Protein AF-A0A3D3F219-F1 (afdb_monomer)

Nearest PDB structures (foldseek):
  5mq0-assembly1_K  TM=1.720E-01  e=9.257E+00  Saccharomyces cerevisiae

Sequence (90 aa):
TSTEIYEYLRLLYARIGRTISPVSGAEVKRHYVHDVVEKMLQYREGTRLAVLSAVQLRNGRNLREQLEILQKEGFTRVDVDGQFYRIDEL

Mean predicted aligned error: 6.42 Å

Secondary structure (DSSP, 8-state):
---THHHHHHHHHHHHPPPB-TTT--B--PPPHHHHHHHHHTSPTT------------TT--HHHHHHHHHHTT--EEEETTEEEEGGG-

pLDDT: mean 91.72, std 6.33, range [52.62, 96.25]

Solvent-accessible surface area (backbone atoms only — not comparable to full-atom values): 6088 Å² total; per-residue (Å²): 131,93,65,66,60,64,58,54,49,49,54,48,44,74,74,72,54,79,55,60,38,91,87,77,70,44,75,69,70,90,79,52,74,66,57,54,52,56,57,60,66,72,52,64,88,88,67,86,82,84,93,82,77,85,87,75,79,59,95,86,48,54,70,66,62,52,50,53,50,41,42,74,74,68,49,58,66,45,78,56,98,89,41,80,43,50,58,93,82,112

Structure (mmCIF, N/CA/C/O backbone):
data_AF-A0A3D3F219-F1
#
_entry.id   AF-A0A3D3F219-F1
#
loop_
_atom_site.group_PDB
_atom_site.id
_atom_site.type_symbol
_atom_site.label_atom_id
_atom_site.label_alt_id
_atom_site.label_comp_id
_atom_site.label_asym_id
_atom_site.label_entity_id
_atom_site.label_seq_id
_atom_site.pdbx_PDB_ins_code
_atom_site.Cartn_x
_atom_site.Cartn_y
_atom_site.Cartn_z
_atom_site.occupancy
_atom_site.B_iso_or_equiv
_atom_site.auth_seq_id
_atom_site.auth_comp_id
_atom_site.auth_asym_id
_atom_site.auth_atom_id
_atom_site.pdbx_PDB_model_num
ATOM 1 N N . THR A 1 1 ? 28.400 -27.250 -16.469 1.00 52.62 1 THR A N 1
ATOM 2 C CA . THR A 1 1 ? 29.031 -25.983 -16.055 1.00 52.62 1 THR A CA 1
ATOM 3 C C . THR A 1 1 ? 27.925 -25.017 -15.706 1.00 52.62 1 THR A C 1
ATOM 5 O O . THR A 1 1 ? 27.160 -24.669 -16.593 1.00 52.62 1 THR A O 1
ATOM 8 N N . SER A 1 2 ? 27.750 -24.695 -14.423 1.00 58.47 2 SER A N 1
ATOM 9 C CA . SER A 1 2 ? 26.779 -23.681 -13.999 1.00 58.47 2 SER A CA 1
ATOM 10 C C . SER A 1 2 ? 27.331 -22.330 -14.437 1.00 58.47 2 SER A C 1
ATOM 12 O O . SER A 1 2 ? 28.309 -21.855 -13.872 1.00 58.47 2 SER A O 1
ATOM 14 N N . THR A 1 3 ? 26.829 -21.788 -15.539 1.00 78.75 3 THR A N 1
ATOM 15 C CA . THR A 1 3 ? 27.296 -20.503 -16.059 1.00 78.75 3 THR A CA 1
ATOM 16 C C . THR A 1 3 ? 26.559 -19.376 -15.345 1.00 78.75 3 THR A C 1
ATOM 18 O O . THR A 1 3 ? 25.332 -19.411 -15.272 1.00 78.75 3 THR A O 1
ATOM 21 N N . GLU A 1 4 ? 27.271 -18.330 -14.933 1.00 91.31 4 GLU A N 1
ATOM 22 C CA . GLU A 1 4 ? 26.714 -17.106 -14.323 1.00 91.31 4 GLU A CA 1
ATOM 23 C C . GLU A 1 4 ? 25.801 -16.295 -15.270 1.00 91.31 4 GLU A C 1
ATOM 25 O O . GLU A 1 4 ? 25.303 -15.232 -14.916 1.00 91.31 4 GLU A O 1
ATOM 30 N N . ILE A 1 5 ? 25.533 -16.797 -16.483 1.00 90.88 5 ILE A N 1
ATOM 31 C CA . ILE A 1 5 ? 24.670 -16.180 -17.501 1.00 90.88 5 ILE A CA 1
ATOM 32 C C . ILE A 1 5 ? 23.341 -15.703 -16.902 1.00 90.88 5 ILE A C 1
ATOM 34 O O . ILE A 1 5 ? 22.914 -14.589 -17.192 1.00 90.88 5 ILE A O 1
ATOM 38 N N . TYR A 1 6 ? 22.698 -16.501 -16.043 1.00 91.50 6 TYR A N 1
ATOM 39 C CA . TYR A 1 6 ? 21.439 -16.094 -15.415 1.00 91.50 6 TYR A CA 1
ATOM 40 C C . TYR A 1 6 ? 21.603 -14.867 -14.506 1.00 91.50 6 TYR A C 1
ATOM 42 O O . TYR A 1 6 ? 20.741 -13.989 -14.494 1.00 91.50 6 TYR A O 1
ATOM 50 N N . GLU A 1 7 ? 22.718 -14.757 -13.785 1.00 92.38 7 GLU A N 1
ATOM 51 C CA . GLU A 1 7 ? 22.995 -13.607 -12.922 1.00 92.38 7 GLU A CA 1
ATOM 52 C C . GLU A 1 7 ? 23.233 -12.338 -13.740 1.00 92.38 7 GLU A C 1
ATOM 54 O O . GLU A 1 7 ? 22.653 -11.291 -13.434 1.00 92.38 7 GLU A O 1
ATOM 59 N N . TYR A 1 8 ? 23.998 -12.441 -14.831 1.00 94.12 8 TYR A N 1
ATOM 60 C CA . TYR A 1 8 ? 24.201 -11.331 -15.763 1.00 94.12 8 TYR A CA 1
ATOM 61 C C . TYR A 1 8 ? 22.896 -10.893 -16.434 1.00 94.12 8 TYR A C 1
ATOM 63 O O . TYR A 1 8 ? 22.615 -9.694 -16.502 1.00 94.12 8 TYR A O 1
ATOM 71 N N . LEU A 1 9 ? 22.059 -11.840 -16.870 1.00 94.44 9 LEU A N 1
ATOM 72 C CA . LEU A 1 9 ? 20.734 -11.536 -17.417 1.00 94.44 9 LEU A CA 1
ATOM 73 C C . LEU A 1 9 ? 19.851 -10.849 -16.371 1.00 94.44 9 LEU A C 1
ATOM 75 O O . LEU A 1 9 ? 19.206 -9.847 -16.679 1.00 94.44 9 LEU A O 1
ATOM 79 N N . ARG A 1 10 ? 19.861 -11.320 -15.120 1.00 94.19 10 ARG A N 1
ATOM 80 C CA . ARG A 1 10 ? 19.102 -10.693 -14.031 1.00 94.19 10 ARG A CA 1
ATOM 81 C C . ARG A 1 10 ? 19.532 -9.243 -13.806 1.00 94.19 10 ARG A C 1
ATOM 83 O O . ARG A 1 10 ? 18.669 -8.379 -13.670 1.00 94.19 10 ARG A O 1
ATOM 90 N N . LEU A 1 11 ? 20.836 -8.961 -13.798 1.00 95.44 11 LEU A N 1
ATOM 91 C CA . LEU A 1 11 ? 21.358 -7.595 -13.657 1.00 95.44 11 LEU A CA 1
ATOM 92 C C . LEU A 1 11 ? 20.994 -6.706 -14.852 1.00 95.44 11 LEU A C 1
ATOM 94 O O . LEU A 1 11 ? 20.623 -5.547 -14.656 1.00 95.44 11 LEU A O 1
ATOM 98 N N . LEU A 1 12 ? 21.056 -7.245 -16.072 1.00 96.25 12 LEU A N 1
ATOM 99 C CA . LEU A 1 12 ? 20.653 -6.533 -17.284 1.00 96.25 12 LEU A CA 1
ATOM 100 C C . LEU A 1 12 ? 19.174 -6.134 -17.210 1.00 96.25 12 LEU A C 1
ATOM 102 O O . LEU A 1 12 ? 18.850 -4.948 -17.276 1.00 96.25 12 LEU A O 1
ATOM 106 N N . TYR A 1 13 ? 18.276 -7.100 -16.998 1.00 95.56 13 TYR A N 1
ATOM 107 C CA . TYR A 1 13 ? 16.838 -6.832 -16.932 1.00 95.56 13 TYR A CA 1
ATOM 108 C C . TYR A 1 13 ? 16.442 -5.987 -15.718 1.00 95.56 13 TYR A C 1
ATOM 110 O O . TYR A 1 13 ? 15.517 -5.190 -15.828 1.00 95.56 13 TYR A O 1
ATOM 118 N N . ALA A 1 14 ? 17.158 -6.063 -14.594 1.00 94.69 14 ALA A N 1
ATOM 119 C CA . ALA A 1 14 ? 16.922 -5.153 -13.473 1.00 94.69 14 ALA A CA 1
ATOM 120 C C . ALA A 1 14 ? 17.229 -3.687 -13.824 1.00 94.69 14 ALA A C 1
ATOM 122 O O . ALA A 1 14 ? 16.629 -2.781 -13.248 1.00 94.69 14 ALA A O 1
ATOM 123 N N . ARG A 1 15 ? 18.162 -3.439 -14.753 1.00 95.75 15 ARG A N 1
ATOM 124 C CA . ARG A 1 15 ? 18.614 -2.086 -15.097 1.00 95.75 15 ARG A CA 1
ATOM 125 C C . ARG A 1 15 ? 17.887 -1.474 -16.292 1.00 95.75 15 ARG A C 1
ATOM 127 O O . ARG A 1 15 ? 17.690 -0.264 -16.302 1.00 95.75 15 ARG A 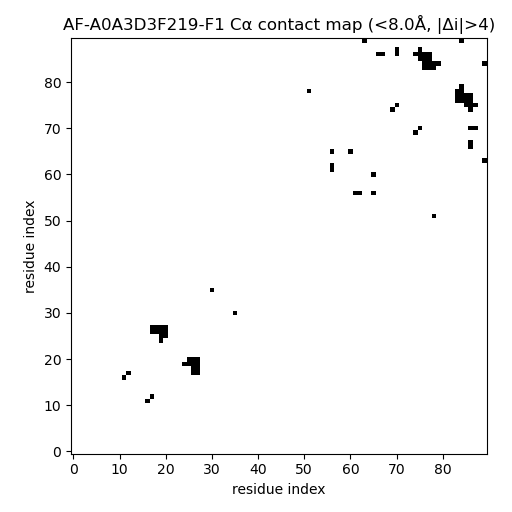O 1
ATOM 134 N N . ILE A 1 16 ? 17.524 -2.284 -17.288 1.00 96.00 16 ILE A N 1
ATOM 135 C CA . ILE A 1 16 ? 16.887 -1.810 -18.533 1.00 96.00 16 ILE A CA 1
ATOM 136 C C . ILE A 1 16 ? 15.531 -2.462 -18.829 1.00 96.00 16 ILE A C 1
ATOM 138 O O . ILE A 1 16 ? 14.894 -2.125 -19.827 1.00 96.00 16 ILE A O 1
ATOM 142 N N . GLY A 1 17 ? 15.095 -3.417 -18.009 1.00 94.62 17 GLY A N 1
ATOM 143 C CA . GLY A 1 17 ? 13.823 -4.100 -18.202 1.00 94.62 17 GLY A CA 1
ATOM 144 C C 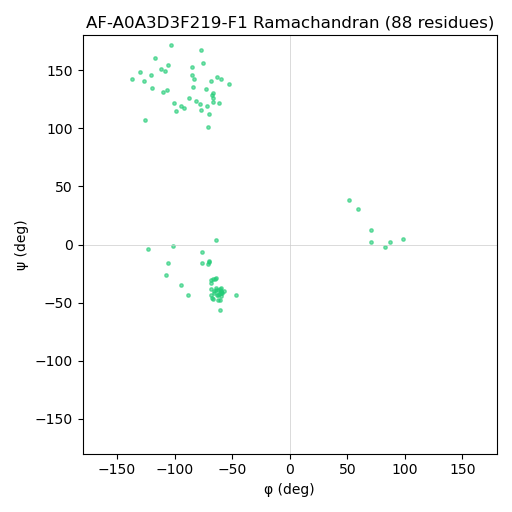. GLY A 1 17 ? 12.642 -3.169 -17.955 1.00 94.62 17 GLY A C 1
ATOM 145 O O . GLY A 1 17 ? 12.646 -2.361 -17.028 1.00 94.62 17 GLY A O 1
ATOM 146 N N . ARG A 1 18 ? 11.609 -3.311 -18.787 1.00 94.69 18 ARG A N 1
ATOM 147 C CA . ARG A 1 18 ? 10.303 -2.685 -18.575 1.00 94.69 18 ARG A CA 1
ATOM 148 C C . ARG A 1 18 ? 9.361 -3.725 -18.001 1.00 94.69 18 ARG A C 1
ATOM 150 O O . ARG A 1 18 ? 9.151 -4.775 -18.606 1.00 94.69 18 ARG A O 1
ATOM 157 N N . THR A 1 19 ? 8.808 -3.442 -16.832 1.00 95.25 19 THR A N 1
ATOM 158 C CA . THR A 1 19 ? 7.872 -4.353 -16.178 1.00 95.25 19 THR A CA 1
ATOM 159 C C . THR A 1 19 ? 6.512 -4.232 -16.848 1.00 95.25 19 THR A C 1
ATOM 161 O O . THR A 1 19 ? 5.924 -3.155 -16.856 1.00 95.25 19 THR A O 1
ATOM 164 N N . ILE A 1 20 ? 5.995 -5.333 -17.386 1.00 96.25 20 ILE A N 1
ATOM 165 C CA . ILE A 1 20 ? 4.654 -5.400 -17.97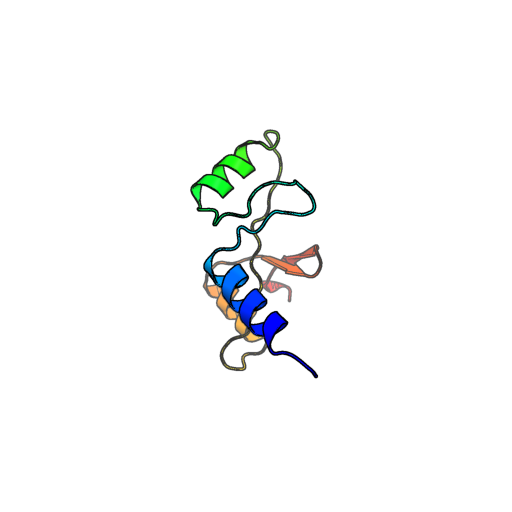2 1.00 96.25 20 ILE A CA 1
ATOM 166 C C . ILE A 1 20 ? 3.743 -6.187 -17.032 1.00 96.25 20 ILE A C 1
ATOM 168 O O . ILE A 1 20 ? 4.110 -7.261 -16.553 1.00 96.25 20 ILE A O 1
ATOM 172 N N . SER A 1 21 ? 2.555 -5.652 -16.760 1.00 95.81 21 SER A N 1
ATOM 173 C CA . SER A 1 21 ? 1.542 -6.346 -15.968 1.00 95.81 21 SER A CA 1
ATOM 174 C C . SER A 1 21 ? 1.032 -7.581 -16.722 1.00 95.81 21 SER A C 1
ATOM 176 O O . SER A 1 21 ? 0.540 -7.431 -17.841 1.00 95.81 21 SER A O 1
ATOM 178 N N . PRO A 1 22 ? 1.058 -8.787 -16.127 1.00 95.94 22 PRO A N 1
ATOM 179 C CA . PRO A 1 22 ? 0.530 -9.989 -16.773 1.00 95.94 22 PRO A CA 1
ATOM 180 C C . PRO A 1 22 ? -1.003 -9.994 -16.862 1.00 95.94 22 PRO A C 1
ATOM 182 O O . PRO A 1 22 ? -1.567 -10.764 -17.630 1.00 95.94 22 PRO A O 1
ATOM 185 N N . VAL A 1 23 ? -1.681 -9.148 -16.078 1.00 96.06 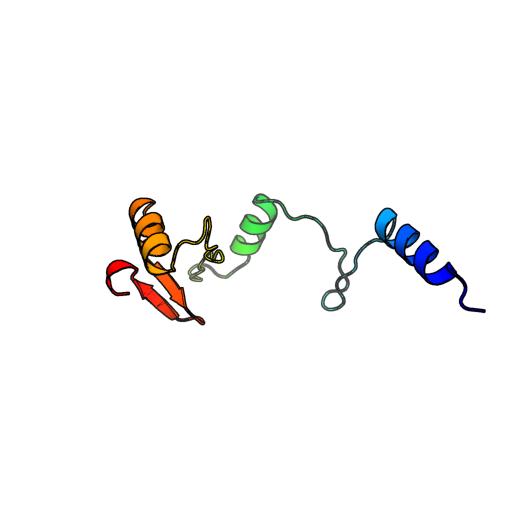23 VAL A N 1
ATOM 186 C CA . VAL A 1 23 ? -3.149 -9.077 -16.032 1.00 96.06 23 VAL A CA 1
ATOM 187 C C . VAL A 1 23 ? -3.687 -8.105 -17.077 1.00 96.06 23 VAL A C 1
ATOM 189 O O . VAL A 1 23 ? -4.665 -8.403 -17.751 1.00 96.06 23 VAL A O 1
ATOM 192 N N . SER A 1 24 ? -3.061 -6.932 -17.212 1.00 94.56 24 SER A N 1
ATOM 193 C CA . SER A 1 24 ? -3.543 -5.869 -18.104 1.00 94.56 24 SER A CA 1
ATOM 194 C C . SER A 1 24 ? -2.720 -5.695 -19.379 1.00 94.56 24 SER A C 1
ATOM 196 O O . SER A 1 24 ? -3.168 -4.998 -20.283 1.00 94.56 24 SER A O 1
ATOM 198 N N . GLY A 1 25 ? -1.507 -6.251 -19.451 1.00 95.06 25 GLY A N 1
ATOM 199 C CA . GLY A 1 25 ? -0.570 -6.028 -20.559 1.00 95.06 25 GLY A CA 1
ATOM 200 C C . GLY A 1 25 ? 0.045 -4.623 -20.603 1.00 95.06 25 GLY A C 1
ATOM 201 O O . GLY A 1 25 ? 0.814 -4.322 -21.511 1.00 95.06 25 GLY A O 1
ATOM 202 N N . ALA A 1 26 ? -0.272 -3.757 -19.636 1.00 94.62 26 ALA A N 1
ATOM 203 C CA . ALA A 1 26 ? 0.243 -2.392 -19.573 1.00 94.62 26 ALA A CA 1
ATOM 204 C C . ALA A 1 26 ? 1.615 -2.320 -18.881 1.00 94.62 26 ALA A C 1
ATOM 206 O O . ALA A 1 26 ? 1.925 -3.129 -18.001 1.00 94.62 26 ALA A O 1
ATOM 207 N N . GLU A 1 27 ? 2.415 -1.313 -19.241 1.00 95.50 27 GLU A N 1
ATOM 208 C CA . GLU A 1 27 ? 3.682 -1.015 -18.569 1.00 95.50 27 GLU A CA 1
ATOM 209 C C . GLU A 1 27 ? 3.438 -0.516 -17.137 1.00 95.50 27 GLU A C 1
ATOM 211 O O . GLU A 1 27 ? 2.649 0.401 -16.895 1.00 95.50 27 GLU A O 1
ATOM 216 N N . VAL A 1 28 ? 4.119 -1.137 -16.173 1.00 94.75 28 VAL A N 1
ATOM 217 C CA . VAL A 1 28 ? 4.070 -0.754 -14.763 1.00 94.75 28 VAL A CA 1
ATOM 218 C C . VAL A 1 28 ? 4.923 0.490 -14.574 1.00 94.75 28 VAL A C 1
ATOM 220 O O . VAL A 1 28 ? 6.144 0.461 -14.719 1.00 94.75 28 VAL A O 1
ATOM 223 N N . LYS A 1 29 ? 4.265 1.582 -14.195 1.00 92.94 29 LYS A N 1
ATOM 224 C CA . LYS A 1 29 ? 4.901 2.860 -13.884 1.00 92.94 29 LYS A CA 1
ATOM 225 C C . LYS A 1 29 ? 4.666 3.248 -12.430 1.00 92.94 29 LYS A C 1
ATOM 227 O O . LYS A 1 29 ? 3.729 2.785 -11.778 1.00 92.94 29 LYS A O 1
ATOM 232 N N . ARG A 1 30 ? 5.508 4.148 -11.929 1.00 93.06 30 ARG A N 1
ATOM 233 C CA . ARG A 1 30 ? 5.252 4.828 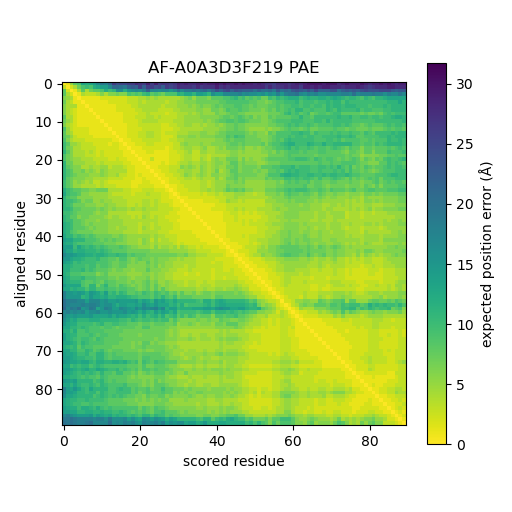-10.660 1.00 93.06 30 ARG A CA 1
ATOM 234 C C . ARG A 1 30 ? 4.031 5.733 -10.831 1.00 93.06 30 ARG A C 1
ATOM 236 O O . ARG A 1 30 ? 4.048 6.621 -11.676 1.00 93.06 30 ARG A O 1
ATOM 243 N N . HIS A 1 31 ? 3.011 5.518 -10.009 1.00 93.31 31 HIS A N 1
ATOM 244 C CA . HIS A 1 31 ? 1.875 6.428 -9.906 1.00 93.31 31 HIS A CA 1
ATOM 245 C C . HIS A 1 31 ? 2.178 7.569 -8.932 1.00 93.31 31 HIS A C 1
ATOM 247 O O . HIS A 1 31 ? 2.873 7.394 -7.924 1.00 93.31 31 HIS A O 1
ATOM 253 N N . TYR A 1 32 ? 1.636 8.735 -9.244 1.00 95.25 32 TYR A N 1
ATOM 254 C CA . TYR A 1 32 ? 1.618 9.923 -8.409 1.00 95.25 32 TYR A CA 1
ATOM 255 C C . TYR A 1 32 ? 0.238 10.099 -7.771 1.00 95.25 32 TYR A C 1
ATOM 257 O O . TYR A 1 32 ? -0.729 9.423 -8.111 1.00 95.25 32 TYR A O 1
ATOM 265 N N . VAL A 1 33 ? 0.137 11.051 -6.843 1.00 94.44 33 VAL A N 1
ATOM 266 C CA . VAL A 1 33 ? -1.123 11.349 -6.145 1.00 94.44 33 VAL A CA 1
ATOM 267 C C . VAL A 1 33 ? -2.244 11.697 -7.132 1.00 94.44 33 VAL A C 1
ATOM 269 O O . VAL A 1 33 ? -3.363 11.225 -6.962 1.00 94.44 33 VAL A O 1
ATOM 272 N N . HIS A 1 34 ? -1.944 12.461 -8.188 1.00 95.56 34 HIS A N 1
ATOM 273 C CA . HIS A 1 34 ? -2.943 12.839 -9.191 1.00 95.56 34 HIS A CA 1
ATOM 274 C C . HIS A 1 34 ? -3.500 11.628 -9.955 1.00 95.56 34 HIS A C 1
ATOM 276 O O . HIS A 1 34 ? -4.708 11.576 -10.154 1.00 95.56 34 HIS A O 1
ATOM 282 N N . ASP A 1 35 ? -2.666 10.633 -10.301 1.00 94.75 35 ASP A N 1
ATOM 283 C CA . ASP A 1 35 ? -3.119 9.408 -10.978 1.00 94.75 35 ASP A CA 1
ATOM 284 C C . ASP A 1 35 ? -4.152 8.663 -10.112 1.00 94.75 35 ASP A C 1
ATOM 286 O O . ASP A 1 35 ? -5.150 8.142 -10.610 1.00 94.75 35 ASP A O 1
ATOM 290 N N . VAL A 1 36 ? -3.929 8.625 -8.790 1.00 92.75 36 VAL A N 1
ATOM 291 C CA . VAL A 1 36 ? -4.855 7.986 -7.844 1.00 92.75 36 VAL A CA 1
ATOM 292 C C . VAL A 1 36 ? -6.169 8.759 -7.781 1.00 92.75 36 VAL A C 1
ATOM 294 O O . VAL A 1 36 ? -7.229 8.146 -7.865 1.00 92.75 36 VAL A O 1
ATOM 297 N N . VAL A 1 37 ? -6.119 10.089 -7.673 1.00 93.50 37 VAL A N 1
ATOM 298 C CA . VAL A 1 37 ? -7.327 10.932 -7.641 1.00 93.50 37 VAL A CA 1
ATOM 299 C C . VAL A 1 37 ? -8.137 10.771 -8.927 1.00 93.50 37 VAL A C 1
ATOM 301 O O . VAL A 1 37 ? -9.338 10.516 -8.859 1.00 93.50 37 VAL A O 1
ATOM 304 N N . GLU A 1 38 ? -7.486 10.840 -10.088 1.00 94.75 38 GLU A N 1
ATOM 305 C CA . GLU A 1 38 ? -8.130 10.638 -11.387 1.00 94.75 38 GLU A CA 1
ATOM 306 C C . GLU A 1 38 ? -8.776 9.254 -11.475 1.00 94.75 38 GLU A C 1
ATOM 308 O O . GLU A 1 38 ? -9.924 9.127 -11.904 1.00 94.75 38 GLU A O 1
ATOM 313 N N . LYS A 1 39 ? -8.090 8.215 -10.983 1.00 93.00 39 LYS A N 1
ATOM 314 C CA . LYS A 1 39 ? -8.656 6.868 -10.938 1.00 93.00 39 LYS A CA 1
ATOM 315 C C . LYS A 1 39 ? -9.898 6.787 -10.050 1.00 93.00 39 LYS A C 1
ATOM 317 O O . LYS A 1 39 ? -10.848 6.098 -10.415 1.00 93.00 39 LYS A O 1
ATOM 322 N N . MET A 1 40 ? -9.909 7.474 -8.909 1.00 92.62 40 MET A N 1
ATOM 323 C CA . MET A 1 40 ? -11.060 7.476 -7.999 1.00 92.62 40 MET A CA 1
ATOM 324 C C . MET A 1 40 ? -12.275 8.199 -8.596 1.00 92.62 40 MET A C 1
ATOM 326 O O . MET A 1 40 ? -13.405 7.769 -8.376 1.00 92.62 40 MET A O 1
ATOM 330 N N . LEU A 1 41 ? -12.057 9.236 -9.408 1.00 92.75 41 LEU A N 1
ATOM 331 C CA . LEU A 1 41 ? -13.126 9.970 -10.097 1.00 92.75 41 LEU A CA 1
ATOM 332 C C . LEU A 1 41 ? -13.809 9.164 -11.217 1.00 92.75 41 LEU A C 1
ATOM 334 O O . LEU A 1 41 ? -14.883 9.546 -11.670 1.00 92.75 41 LEU A O 1
ATOM 338 N N . GLN A 1 42 ? -13.220 8.048 -11.656 1.00 95.50 42 GLN A N 1
ATOM 339 C CA . GLN A 1 42 ? -13.830 7.157 -12.652 1.00 95.50 42 GLN A CA 1
ATOM 340 C C . GLN A 1 42 ? -14.948 6.275 -12.070 1.00 95.50 42 GLN A C 1
ATOM 342 O O . GLN A 1 42 ? -15.709 5.677 -12.832 1.00 95.50 42 GLN A O 1
ATOM 347 N N . TYR A 1 43 ? -15.047 6.144 -10.742 1.00 94.81 43 TYR A N 1
ATOM 348 C CA . TYR A 1 43 ? -16.146 5.409 -10.114 1.00 94.81 43 TYR A CA 1
ATOM 349 C C . TYR A 1 43 ? -17.445 6.220 -10.150 1.00 94.81 43 TYR A C 1
ATOM 351 O O . TYR A 1 43 ? -17.442 7.446 -10.224 1.00 94.81 43 TYR A O 1
ATOM 359 N N . ARG A 1 44 ? -18.586 5.525 -10.076 1.00 95.44 44 ARG A N 1
ATOM 360 C CA . ARG A 1 44 ? -19.905 6.167 -10.080 1.00 95.44 44 ARG A CA 1
ATOM 361 C C . ARG A 1 44 ? -20.040 7.128 -8.898 1.00 95.44 44 ARG A C 1
ATOM 363 O O . ARG A 1 44 ? -19.625 6.805 -7.783 1.00 95.44 44 ARG A O 1
ATOM 370 N N . GLU A 1 45 ? -20.696 8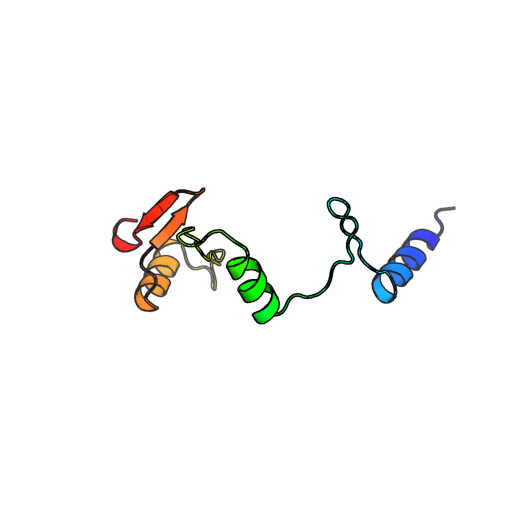.261 -9.122 1.00 93.88 45 GLU A N 1
ATOM 371 C CA . GLU A 1 45 ? -21.042 9.192 -8.051 1.00 93.88 45 GLU A CA 1
ATOM 372 C C . GLU A 1 45 ? -21.787 8.481 -6.906 1.00 93.88 45 GLU A C 1
ATOM 374 O O . GLU A 1 45 ? -22.630 7.607 -7.130 1.00 93.88 45 GLU A O 1
ATOM 379 N N . GLY A 1 46 ? -21.431 8.821 -5.667 1.00 92.81 46 GLY A N 1
ATOM 380 C CA . GLY A 1 46 ? -21.959 8.174 -4.464 1.00 92.81 46 GLY A CA 1
ATOM 381 C C . GLY A 1 46 ? -21.263 6.865 -4.070 1.00 92.81 46 GLY A C 1
ATOM 382 O O . GLY A 1 46 ? -21.596 6.304 -3.024 1.00 92.81 46 GLY A O 1
ATOM 383 N N . THR A 1 47 ? -20.280 6.381 -4.843 1.00 95.12 47 THR A N 1
ATOM 384 C CA . THR A 1 47 ? -19.450 5.234 -4.433 1.00 95.12 47 THR A CA 1
ATOM 385 C C . THR A 1 47 ? -18.691 5.577 -3.153 1.00 95.12 47 THR A C 1
ATOM 387 O O . THR A 1 47 ? -17.916 6.531 -3.107 1.00 95.12 47 THR A O 1
ATOM 390 N N . ARG A 1 48 ? -18.903 4.789 -2.096 1.00 91.62 48 ARG A N 1
ATOM 391 C CA . ARG A 1 48 ? -18.156 4.924 -0.842 1.00 91.62 48 ARG A CA 1
ATOM 392 C C . ARG A 1 48 ? -16.814 4.215 -0.981 1.00 91.62 48 ARG A C 1
ATOM 394 O O . ARG A 1 48 ? -16.775 3.025 -1.274 1.00 91.62 48 ARG A O 1
ATOM 401 N N . LEU A 1 49 ? -15.733 4.948 -0.747 1.00 90.62 49 LEU A N 1
ATOM 402 C CA . LEU A 1 49 ? -14.362 4.453 -0.810 1.00 90.62 49 LEU A CA 1
ATOM 403 C C . LEU A 1 49 ? -13.700 4.636 0.558 1.00 90.62 49 LEU A C 1
ATOM 405 O O . LEU A 1 49 ? -13.978 5.608 1.260 1.00 90.62 49 LEU A O 1
ATOM 409 N N . ALA A 1 50 ? -12.816 3.712 0.924 1.00 91.31 50 ALA A N 1
ATOM 410 C CA . ALA A 1 50 ? -11.969 3.823 2.106 1.00 91.31 50 ALA A CA 1
ATOM 411 C C . ALA A 1 50 ? -10.500 3.794 1.674 1.00 91.31 50 ALA A C 1
ATOM 413 O O . ALA A 1 50 ? -10.107 2.962 0.857 1.00 91.31 50 ALA A O 1
ATOM 414 N N . VAL A 1 51 ? -9.694 4.704 2.222 1.00 91.69 51 VAL A N 1
ATOM 415 C CA . VAL A 1 51 ? -8.243 4.722 2.015 1.00 91.69 51 VAL A CA 1
ATOM 416 C C . VAL A 1 51 ? -7.601 4.065 3.225 1.00 91.69 51 VAL A C 1
ATOM 418 O O . VAL A 1 51 ? -7.718 4.569 4.340 1.00 91.69 51 VAL A O 1
ATOM 421 N N . LEU A 1 52 ? -6.958 2.924 2.997 1.00 93.25 52 LEU A N 1
ATOM 422 C CA . LEU A 1 52 ? -6.360 2.109 4.046 1.00 93.25 52 LEU A CA 1
ATOM 423 C C . LEU A 1 52 ? -4.837 2.199 3.991 1.00 93.25 52 LEU A C 1
ATOM 425 O O . LEU A 1 52 ? -4.239 2.351 2.926 1.00 93.25 52 LEU A O 1
ATOM 429 N N . SER A 1 53 ? -4.217 2.065 5.157 1.00 92.19 53 SER A N 1
ATOM 430 C CA . SER A 1 53 ? -2.777 1.899 5.309 1.00 92.19 53 SER A CA 1
ATOM 431 C C . SER A 1 53 ? -2.521 0.825 6.357 1.00 92.19 53 SER A C 1
ATOM 433 O O . SER A 1 53 ? -3.242 0.746 7.352 1.00 92.19 53 SER A O 1
ATOM 435 N N . ALA A 1 54 ? -1.499 0.001 6.140 1.00 91.12 54 ALA A N 1
ATOM 436 C CA . ALA A 1 54 ? -1.123 -1.026 7.099 1.00 91.12 54 ALA A CA 1
ATOM 437 C C . ALA A 1 54 ? -0.602 -0.382 8.393 1.00 91.12 54 ALA A C 1
ATOM 439 O O . ALA A 1 54 ? 0.295 0.467 8.360 1.00 91.12 54 ALA A O 1
ATOM 440 N N . VAL A 1 55 ? -1.130 -0.820 9.5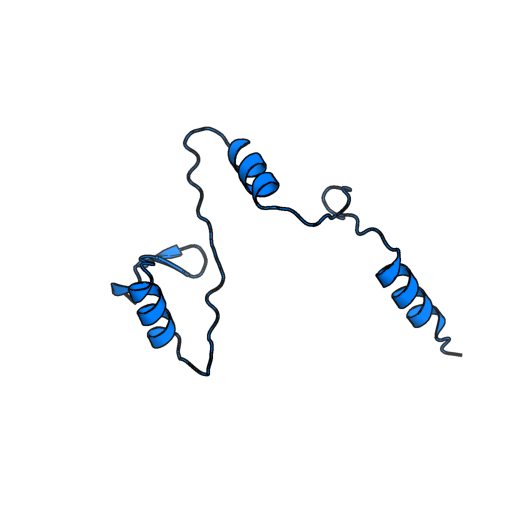37 1.00 90.12 55 VAL A N 1
ATOM 441 C CA . VAL A 1 55 ? -0.626 -0.401 10.848 1.00 90.12 55 VAL A CA 1
ATOM 442 C C . VAL A 1 55 ? 0.746 -1.037 11.066 1.00 90.12 55 VAL A C 1
ATOM 444 O O . VAL A 1 55 ? 0.875 -2.252 11.193 1.00 90.12 55 VAL A O 1
ATOM 447 N N . GLN A 1 56 ? 1.790 -0.211 11.095 1.00 88.31 56 GLN A N 1
ATOM 448 C CA . GLN A 1 56 ? 3.156 -0.667 11.339 1.00 88.31 56 GLN A CA 1
ATOM 449 C C . GLN A 1 56 ? 3.502 -0.537 12.821 1.00 88.31 56 GLN A C 1
ATOM 451 O O . GLN A 1 56 ? 3.547 0.571 13.356 1.00 88.31 56 GLN A O 1
ATOM 456 N N . LEU A 1 57 ? 3.815 -1.659 13.470 1.00 89.81 57 LEU A N 1
ATOM 457 C CA . LEU A 1 57 ? 4.378 -1.655 14.818 1.00 89.81 57 LEU A CA 1
ATOM 458 C C . LEU A 1 57 ? 5.826 -1.167 14.749 1.00 89.81 57 LEU A C 1
ATOM 460 O O . LEU A 1 57 ? 6.670 -1.761 14.076 1.00 89.81 57 LEU A O 1
ATOM 464 N N . ARG A 1 58 ? 6.117 -0.058 15.430 1.00 85.81 58 ARG A N 1
ATOM 465 C CA . ARG A 1 58 ? 7.465 0.516 15.518 1.00 85.81 58 ARG A CA 1
ATOM 466 C C . ARG A 1 58 ? 7.993 0.391 16.938 1.00 85.81 58 ARG A C 1
ATOM 468 O O . ARG A 1 58 ? 7.224 0.435 17.892 1.00 85.81 58 ARG A O 1
ATOM 475 N N . ASN A 1 59 ? 9.314 0.292 17.072 1.00 85.88 59 ASN A N 1
ATOM 476 C CA . ASN A 1 59 ? 10.021 0.392 18.354 1.00 85.88 59 ASN A CA 1
ATOM 477 C C . ASN A 1 59 ? 9.609 -0.661 19.403 1.00 85.88 59 ASN A C 1
ATOM 479 O O . ASN A 1 59 ? 9.633 -0.371 20.593 1.00 85.88 59 ASN A O 1
ATOM 483 N N . GLY A 1 60 ? 9.202 -1.862 18.975 1.00 86.56 60 GLY A N 1
ATOM 484 C CA . GLY A 1 60 ? 8.787 -2.934 19.890 1.00 86.56 60 GLY A CA 1
ATOM 485 C C . GLY A 1 60 ? 7.455 -2.688 20.608 1.00 86.56 60 GLY A C 1
ATOM 486 O O . GLY A 1 60 ? 7.145 -3.409 21.551 1.00 86.56 60 GLY A O 1
ATOM 487 N N . ARG A 1 61 ? 6.671 -1.693 20.172 1.00 88.88 61 ARG A N 1
ATOM 488 C CA . ARG A 1 61 ? 5.338 -1.422 20.720 1.00 88.88 61 ARG A CA 1
ATOM 489 C C . ARG A 1 61 ? 4.393 -2.585 20.467 1.00 88.88 61 ARG A C 1
ATOM 491 O O . ARG A 1 61 ? 4.420 -3.200 19.397 1.00 88.88 61 ARG A O 1
ATOM 498 N N . ASN A 1 62 ? 3.515 -2.828 21.431 1.00 90.56 62 ASN A N 1
ATOM 499 C CA . ASN A 1 62 ? 2.371 -3.704 21.214 1.00 90.56 62 ASN A CA 1
ATOM 500 C C . ASN A 1 62 ? 1.272 -2.975 20.416 1.00 90.56 62 ASN A C 1
ATOM 502 O O . ASN A 1 62 ? 1.307 -1.759 20.213 1.00 90.56 62 ASN A O 1
ATOM 506 N N . LEU A 1 63 ? 0.289 -3.738 19.936 1.00 89.62 63 LEU A N 1
ATOM 507 C CA . LEU A 1 63 ? -0.802 -3.203 19.121 1.00 89.62 63 LEU A CA 1
ATOM 508 C C . LEU A 1 63 ? -1.605 -2.124 19.857 1.00 89.62 63 LEU A C 1
ATOM 510 O O . LEU A 1 63 ? -1.925 -1.103 19.257 1.00 89.62 63 LEU A O 1
ATOM 514 N N . ARG A 1 64 ? -1.883 -2.317 21.151 1.00 89.94 64 ARG A N 1
ATOM 515 C CA . ARG A 1 64 ? -2.678 -1.381 21.956 1.00 89.94 64 ARG A CA 1
ATOM 516 C C . ARG A 1 64 ? -2.014 -0.009 22.052 1.00 89.94 64 ARG A C 1
ATOM 518 O O . ARG A 1 64 ? -2.649 0.994 21.753 1.00 89.94 64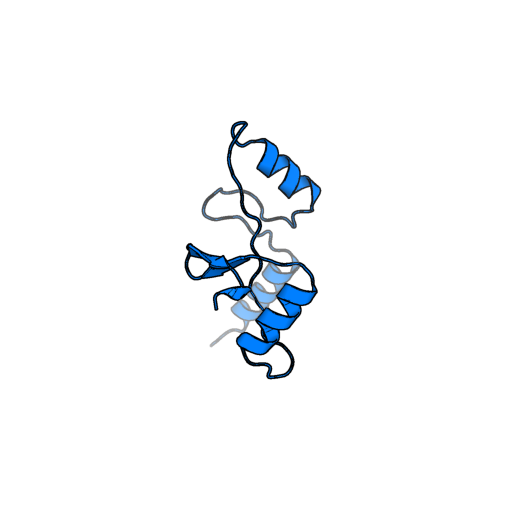 ARG A O 1
ATOM 525 N N . GLU A 1 65 ? -0.722 0.032 22.356 1.00 91.75 65 GLU A N 1
ATOM 526 C CA . GLU A 1 65 ? 0.052 1.279 22.388 1.00 91.75 65 GLU A CA 1
ATOM 527 C C . GLU A 1 65 ? 0.047 1.996 21.033 1.00 91.75 65 GLU A C 1
ATOM 529 O O . GLU A 1 65 ? -0.081 3.219 20.966 1.00 91.75 65 GLU A O 1
ATOM 534 N N . GLN A 1 66 ? 0.183 1.248 19.933 1.00 92.94 66 GLN A N 1
ATOM 535 C CA . GLN A 1 66 ? 0.159 1.841 18.598 1.00 92.94 66 GLN A CA 1
ATOM 536 C C . GLN A 1 66 ? -1.232 2.388 18.245 1.00 92.94 66 GLN A C 1
ATOM 538 O O . GLN A 1 66 ? -1.324 3.455 17.639 1.00 92.94 66 GLN A O 1
ATOM 543 N N . LEU A 1 67 ? -2.301 1.695 18.643 1.00 92.12 67 LEU A N 1
ATOM 544 C CA . LEU A 1 67 ? -3.679 2.147 18.457 1.00 92.12 67 LEU A CA 1
ATOM 545 C C . LEU A 1 67 ? -3.985 3.408 19.275 1.00 92.12 67 LEU A C 1
ATOM 547 O O . LEU A 1 67 ? -4.573 4.341 18.736 1.00 92.12 67 LEU A O 1
ATOM 551 N N . GLU A 1 68 ? -3.518 3.500 20.522 1.00 91.81 68 GLU A N 1
ATOM 552 C CA . GLU A 1 68 ? -3.649 4.718 21.335 1.00 91.81 68 GLU A CA 1
ATOM 553 C C . GLU A 1 68 ? -2.949 5.923 20.693 1.00 91.81 68 GLU A C 1
ATOM 555 O O . GLU A 1 68 ? -3.453 7.047 20.737 1.00 91.81 68 GLU A O 1
ATOM 560 N N . ILE A 1 69 ? -1.785 5.709 20.076 1.00 92.19 69 ILE A N 1
ATOM 561 C CA . ILE A 1 69 ? -1.072 6.767 19.352 1.00 92.19 69 ILE A CA 1
ATOM 562 C C . ILE A 1 69 ? -1.865 7.197 18.120 1.00 92.19 69 ILE A C 1
ATOM 564 O O . ILE A 1 69 ? -2.076 8.391 17.933 1.00 92.19 69 ILE A O 1
ATOM 568 N N . LEU A 1 70 ? -2.358 6.245 17.325 1.00 92.75 70 LEU A N 1
ATOM 569 C CA . LEU A 1 70 ? -3.202 6.547 16.167 1.00 92.75 70 LEU A CA 1
ATOM 570 C C . LEU A 1 70 ? -4.481 7.290 16.584 1.00 92.75 70 LEU A C 1
ATOM 572 O O . LEU A 1 70 ? -4.899 8.229 15.910 1.00 92.75 70 LEU A O 1
ATOM 576 N N . GLN A 1 71 ? -5.066 6.940 17.730 1.00 93.31 71 GLN A N 1
ATOM 577 C CA . GLN A 1 71 ? -6.208 7.661 18.284 1.00 93.31 71 GLN A CA 1
ATOM 578 C C . GLN A 1 71 ? -5.849 9.113 18.628 1.00 93.31 71 GLN A C 1
ATOM 580 O O . GLN A 1 71 ? -6.595 10.028 18.278 1.00 93.31 71 GLN A O 1
ATOM 585 N N . LYS A 1 72 ? -4.682 9.348 19.245 1.00 93.06 72 LYS A N 1
ATOM 586 C CA . LYS A 1 72 ? -4.164 10.703 19.521 1.00 93.06 72 LYS A CA 1
ATOM 587 C C . LYS A 1 72 ? -3.838 11.488 18.247 1.00 93.06 72 LYS A C 1
ATOM 589 O O . LYS A 1 72 ? -3.958 12.708 18.249 1.00 93.06 72 LYS A O 1
ATOM 594 N N . GLU A 1 73 ? -3.461 10.807 17.168 1.00 92.94 73 GLU A N 1
ATOM 595 C CA . GLU A 1 73 ? -3.262 11.394 15.835 1.00 92.94 73 GLU A CA 1
ATOM 596 C C . GLU A 1 73 ? -4.588 11.700 15.106 1.00 92.94 73 GLU A C 1
ATOM 598 O O . GLU A 1 73 ? -4.579 12.333 14.052 1.00 92.94 73 GLU A O 1
ATOM 603 N N . GLY A 1 74 ? -5.732 11.302 15.676 1.00 93.19 74 GLY A N 1
ATOM 604 C CA . GLY A 1 74 ? -7.070 11.609 15.165 1.00 93.19 74 GLY A CA 1
ATOM 605 C C . GLY A 1 74 ? -7.717 10.489 14.349 1.00 93.19 74 GLY A C 1
ATOM 606 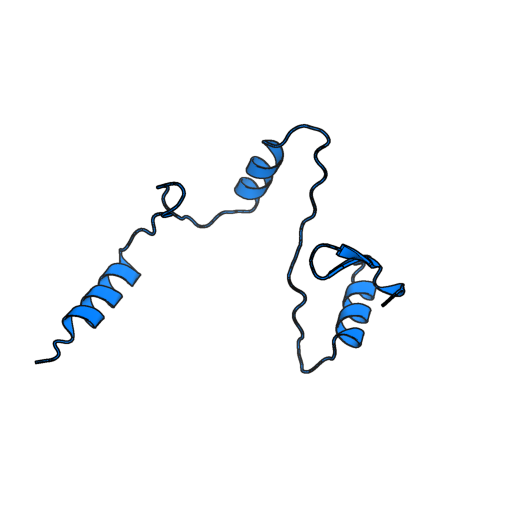O O . GLY A 1 74 ? -8.819 10.671 13.827 1.00 93.19 74 GLY A O 1
ATOM 607 N N . PHE A 1 75 ? -7.087 9.316 14.247 1.00 93.56 75 PHE A N 1
ATOM 608 C CA . PHE A 1 75 ? -7.725 8.153 13.636 1.00 93.56 75 PHE A CA 1
ATOM 609 C C . PHE A 1 75 ? -8.796 7.588 14.576 1.00 93.56 75 PHE A C 1
ATOM 611 O O . PHE A 1 75 ? -8.574 7.412 15.769 1.00 93.56 75 PHE A O 1
ATOM 618 N N . THR A 1 76 ? -9.983 7.295 14.045 1.00 93.38 76 THR A N 1
ATOM 619 C CA . THR A 1 76 ? -11.113 6.790 14.853 1.00 93.38 76 THR A CA 1
ATOM 620 C C . THR A 1 76 ? -11.402 5.313 14.614 1.00 93.38 76 THR A C 1
ATOM 622 O O . THR A 1 76 ? -11.970 4.645 15.475 1.00 93.38 76 THR A O 1
ATOM 625 N N . ARG A 1 77 ? -11.059 4.800 13.428 1.00 93.62 77 ARG A N 1
ATOM 626 C CA . ARG A 1 77 ? -11.419 3.453 12.978 1.00 93.62 77 ARG A CA 1
ATOM 627 C C . ARG A 1 77 ? -10.200 2.717 12.453 1.00 93.62 77 ARG A C 1
ATOM 629 O O . ARG A 1 77 ? -9.322 3.337 11.857 1.00 93.62 77 ARG A O 1
ATOM 636 N N . VAL A 1 78 ? -10.205 1.404 12.622 1.00 94.50 78 VAL A N 1
ATOM 637 C CA . VAL A 1 78 ? -9.217 0.484 12.060 1.00 94.50 78 VAL A CA 1
ATOM 638 C C . VAL A 1 78 ? -9.942 -0.605 11.278 1.00 94.50 78 VAL A C 1
ATOM 640 O O . VAL A 1 78 ? -11.022 -1.037 11.675 1.00 94.50 78 VAL A O 1
ATOM 643 N N . ASP A 1 79 ? -9.371 -0.995 10.143 1.00 94.44 79 ASP A N 1
ATOM 644 C CA . ASP A 1 79 ? -9.813 -2.163 9.386 1.00 94.44 79 ASP A CA 1
ATOM 645 C C . ASP A 1 79 ? -9.097 -3.408 9.917 1.00 94.44 79 ASP A C 1
ATOM 647 O O . ASP A 1 79 ? -7.867 -3.432 10.000 1.00 94.44 79 ASP A O 1
ATOM 651 N N . VAL A 1 80 ? -9.872 -4.419 10.291 1.00 92.00 80 VAL A N 1
ATOM 652 C CA . VAL A 1 80 ? -9.393 -5.736 10.709 1.00 92.00 80 VAL A CA 1
ATOM 653 C C . VAL A 1 80 ? -10.107 -6.752 9.830 1.00 92.00 80 VAL A C 1
ATOM 655 O O . VAL A 1 80 ? -11.315 -6.951 9.952 1.00 92.00 80 VAL A O 1
ATOM 658 N N . ASP A 1 81 ? -9.362 -7.341 8.896 1.00 90.44 81 ASP A N 1
ATOM 659 C CA . ASP A 1 81 ? -9.846 -8.357 7.956 1.00 90.44 81 ASP A CA 1
ATOM 660 C C . ASP A 1 81 ? -11.122 -7.955 7.183 1.00 90.44 81 ASP A C 1
ATOM 662 O O . ASP A 1 81 ? -12.012 -8.769 6.931 1.00 90.44 81 ASP A O 1
ATOM 666 N N . GLY A 1 82 ? -11.220 -6.681 6.787 1.00 90.25 82 GLY A N 1
ATOM 667 C CA . GLY A 1 82 ? -12.351 -6.141 6.029 1.00 90.25 82 GLY A CA 1
ATOM 668 C C . GLY A 1 82 ? -13.518 -5.650 6.891 1.00 90.25 82 GLY A C 1
ATOM 669 O O . GLY A 1 82 ? -14.540 -5.220 6.344 1.00 90.25 82 GLY A O 1
ATOM 670 N N . GLN A 1 83 ? -13.397 -5.708 8.220 1.00 92.69 83 GLN A N 1
ATOM 671 C CA . GLN A 1 83 ? -14.354 -5.126 9.153 1.00 92.69 83 GLN A CA 1
ATOM 672 C C . GLN A 1 83 ? -13.756 -3.920 9.870 1.00 92.69 83 GLN A C 1
ATOM 674 O O . GLN A 1 83 ? -12.666 -3.956 10.432 1.00 92.69 83 GLN A O 1
ATOM 679 N N . PHE A 1 84 ? -14.518 -2.832 9.887 1.00 93.56 84 PHE A N 1
ATOM 680 C CA . PHE A 1 84 ? -14.096 -1.606 10.538 1.00 93.56 84 PHE A CA 1
ATOM 681 C C . PHE A 1 84 ? -14.569 -1.548 11.984 1.00 93.56 84 PHE A C 1
ATOM 683 O O . PHE A 1 84 ? -15.768 -1.407 12.235 1.00 93.56 84 PHE A O 1
ATOM 690 N N . TYR A 1 85 ? -13.616 -1.501 12.901 1.00 94.00 85 TYR A N 1
ATOM 691 C CA . TYR A 1 85 ? -13.844 -1.317 14.329 1.00 94.00 85 TYR A CA 1
ATOM 692 C C . TYR A 1 85 ? -13.460 0.092 14.748 1.00 94.00 85 TYR A C 1
ATOM 694 O O . TYR A 1 85 ? -12.634 0.742 14.094 1.00 94.00 85 TYR A O 1
ATOM 702 N N . ARG A 1 86 ? -14.060 0.586 15.829 1.00 93.44 86 ARG A N 1
ATOM 703 C CA . ARG A 1 86 ? -13.591 1.823 16.440 1.00 93.44 86 ARG A CA 1
ATOM 704 C C . ARG A 1 86 ? -12.416 1.532 17.365 1.00 93.44 86 ARG A C 1
ATOM 706 O O . ARG A 1 86 ? -12.386 0.508 18.036 1.00 93.44 86 ARG A O 1
ATOM 713 N N . ILE A 1 87 ? -11.444 2.436 17.383 1.00 92.12 87 ILE A N 1
ATOM 714 C CA . ILE A 1 87 ? -10.213 2.243 18.157 1.00 92.12 87 ILE A CA 1
ATOM 715 C C . ILE A 1 87 ? -10.476 2.294 19.673 1.00 92.12 87 ILE A C 1
ATOM 717 O O . ILE A 1 87 ? -9.786 1.629 20.427 1.00 92.12 87 ILE A O 1
ATOM 721 N N . ASP A 1 88 ? -11.476 3.054 20.122 1.00 88.00 88 ASP A N 1
ATOM 722 C CA . ASP A 1 88 ? -11.892 3.147 21.530 1.00 88.00 88 ASP A CA 1
ATOM 723 C C . ASP A 1 88 ? -12.581 1.878 22.068 1.00 88.00 88 ASP A C 1
ATOM 725 O O . ASP A 1 88 ? -12.711 1.728 23.281 1.00 88.00 88 ASP A O 1
ATOM 729 N N . GLU A 1 89 ? -13.004 0.968 21.188 1.00 84.31 89 GLU A N 1
ATOM 730 C CA . GLU A 1 89 ? -13.713 -0.273 21.532 1.00 84.31 89 GLU A CA 1
ATOM 731 C C . GLU A 1 89 ? -12.804 -1.525 21.503 1.00 84.31 89 GLU A C 1
ATOM 733 O O . GLU A 1 89 ? -13.274 -2.625 21.800 1.00 84.31 89 GLU A O 1
ATOM 738 N N . LEU A 1 90 ? -11.516 -1.366 21.158 1.00 79.31 90 LEU A N 1
ATOM 739 C CA . LEU A 1 90 ? -10.486 -2.418 21.026 1.00 79.31 90 LEU A CA 1
ATOM 740 C C . LEU A 1 90 ? -9.458 -2.371 22.181 1.00 79.31 90 LEU A C 1
ATOM 742 O O . LEU A 1 90 ? -9.066 -3.435 22.726 1.00 79.31 90 LEU A O 1
#

Foldseek 3Di:
DPDCVVVVVVVVCVVPNFDADPVPRDTDDDDDPVNVVVVVVPDDPPDDDDDDDDQDDPPPDDPLVSLVVVVVVPDQWDDDPNDIDGSVVD

Radius of gyration: 21.11 Å; Cα contacts (8 Å, |Δi|>4): 42; chains: 1; bounding box: 51×39×43 Å